Protein AF-A0A7S3GR46-F1 (afdb_monomer_lite)

Secondary structure (DSSP, 8-state):
--B-S--S-GGG--HHHHTT--B-THHHHHHHHHHHHHHHHSS-S---SSHHHHHHHHHHHHTSPPPHHHHHHHHHHT-PPTT--B-TTS-B-TTTT-SSHHHHHHHHHPPPHHHHS-GGGHHHHHHHHHHT-S-TT-

pLDDT: mean 92.49, std 5.87, range [60.56, 98.06]

Radius of gyration: 14.45 Å; chains: 1; bounding box: 36×34×38 Å

Foldseek 3Di:
DWDFAADDDPLQAALCNLQRHIDDCLRVLSSVLQVLLCVVLVHGLDDDDHSLLRQLSLCQQQVHFQDVVSQVRSVVVVQGDPLWDADPVSGTPPPVSPPDVVSNVVSVPRHHSVVSDDPVCVVSVVSSSVSNPSDSVD

Sequence (138 aa):
ERHSGRVGTRQFRAPEVLLGLTWDESSDIWSAGCIVSMLYLGQRPFSVHEDMEHLAMMEKVLGAPLPPQLLLETRRAGSTPAGVAFDPEGRLLWPSGAADLDAVERVAELPALRRQILERHTPFYGLCARLLDLDPKL

Structure (mmCIF, N/CA/C/O backbone):
data_AF-A0A7S3GR46-F1
#
_entry.id   AF-A0A7S3GR46-F1
#
loop_
_atom_site.group_PDB
_atom_site.id
_atom_site.type_symbol
_atom_site.label_atom_id
_atom_site.label_alt_id
_atom_site.label_comp_id
_atom_site.label_asym_id
_atom_site.label_entity_id
_atom_site.label_seq_id
_atom_site.pdbx_PDB_ins_code
_atom_site.Cartn_x
_atom_site.Cartn_y
_atom_site.Cartn_z
_atom_site.occupancy
_atom_site.B_iso_or_equiv
_atom_site.auth_seq_id
_atom_site.auth_comp_id
_atom_site.auth_asym_id
_atom_site.auth_atom_id
_atom_site.pdbx_PDB_model_num
ATOM 1 N N . GLU A 1 1 ? 5.040 -13.793 17.493 1.00 75.69 1 GLU A N 1
ATOM 2 C CA . GLU A 1 1 ? 4.589 -13.160 18.765 1.00 75.69 1 GLU A CA 1
ATOM 3 C C . GLU A 1 1 ? 3.777 -11.916 18.402 1.00 75.69 1 GLU A C 1
ATOM 5 O O . GLU A 1 1 ? 4.043 -11.348 17.354 1.00 75.69 1 GLU A O 1
ATOM 10 N N . ARG A 1 2 ? 2.730 -11.532 19.152 1.00 84.00 2 ARG A N 1
ATOM 11 C CA . ARG A 1 2 ? 1.887 -10.382 18.757 1.00 84.00 2 ARG A CA 1
ATOM 12 C C . ARG A 1 2 ? 2.333 -9.107 19.451 1.00 84.00 2 ARG A C 1
ATOM 14 O O . ARG A 1 2 ? 2.420 -9.068 20.676 1.00 84.00 2 ARG A O 1
ATOM 21 N N . HIS A 1 3 ? 2.528 -8.060 18.664 1.00 87.12 3 HIS A N 1
ATOM 22 C CA . HIS A 1 3 ? 3.031 -6.773 19.118 1.00 87.12 3 HIS A CA 1
ATOM 23 C C . HIS A 1 3 ? 2.044 -5.641 18.800 1.00 87.12 3 HIS A C 1
ATOM 25 O O . HIS A 1 3 ? 1.141 -5.780 17.974 1.00 87.12 3 HIS A O 1
ATOM 31 N N . SER A 1 4 ? 2.204 -4.508 19.485 1.00 85.56 4 SER A N 1
ATOM 32 C CA . SER A 1 4 ? 1.371 -3.310 19.329 1.00 85.56 4 SER A CA 1
ATOM 33 C C . SER A 1 4 ? 2.231 -2.063 19.149 1.00 85.56 4 SER A C 1
ATOM 35 O O . SER A 1 4 ? 3.340 -1.993 19.679 1.00 85.56 4 SER A O 1
ATOM 37 N N . GLY A 1 5 ? 1.690 -1.043 18.486 1.00 87.25 5 GLY A N 1
ATOM 38 C CA . GLY A 1 5 ? 2.363 0.240 18.275 1.00 87.25 5 GLY A CA 1
ATOM 39 C C . GLY A 1 5 ? 2.938 0.393 16.868 1.00 87.25 5 GLY A C 1
ATOM 40 O O . GLY A 1 5 ? 2.848 -0.506 16.034 1.00 87.25 5 GLY A O 1
ATOM 41 N N . ARG A 1 6 ? 3.508 1.573 16.594 1.00 87.19 6 ARG A N 1
ATOM 42 C CA . ARG A 1 6 ? 4.010 1.942 15.263 1.00 87.19 6 ARG A CA 1
ATOM 43 C C . ARG A 1 6 ? 5.482 1.555 15.129 1.00 87.19 6 ARG A C 1
ATOM 45 O O . ARG A 1 6 ? 6.334 2.153 15.781 1.00 87.19 6 ARG A O 1
ATOM 52 N N . VAL A 1 7 ? 5.769 0.593 14.258 1.00 89.88 7 VAL A N 1
ATOM 53 C CA . VAL A 1 7 ? 7.121 0.084 13.979 1.00 89.88 7 VAL A CA 1
ATOM 54 C C . VAL A 1 7 ? 7.496 0.304 12.509 1.00 89.88 7 VAL A C 1
ATOM 56 O O . VAL A 1 7 ? 6.648 0.642 11.683 1.00 89.88 7 VAL A O 1
ATOM 59 N N . GLY A 1 8 ? 8.781 0.164 12.187 1.00 86.56 8 GLY A N 1
ATOM 60 C CA . GLY A 1 8 ? 9.292 0.195 10.819 1.00 86.56 8 GLY A CA 1
ATOM 61 C C . GLY A 1 8 ? 9.425 1.592 10.207 1.00 86.56 8 GLY A C 1
ATOM 62 O O . GLY A 1 8 ? 8.794 2.578 10.617 1.00 86.56 8 GLY A O 1
ATOM 63 N N . THR A 1 9 ? 10.267 1.674 9.179 1.00 90.56 9 THR A N 1
ATOM 64 C CA . THR A 1 9 ? 10.400 2.855 8.319 1.00 90.56 9 THR A CA 1
ATOM 65 C C . THR A 1 9 ? 9.104 3.055 7.535 1.00 90.56 9 THR A C 1
ATOM 67 O O . THR A 1 9 ? 8.576 2.100 6.974 1.00 90.56 9 THR A O 1
ATOM 70 N N . ARG A 1 10 ? 8.580 4.291 7.489 1.00 92.88 10 ARG A N 1
ATOM 71 C CA . ARG A 1 10 ? 7.226 4.609 6.980 1.00 92.88 10 ARG A CA 1
ATOM 72 C C . ARG A 1 10 ? 6.895 3.930 5.652 1.00 92.88 10 ARG A C 1
ATOM 74 O O . ARG A 1 10 ? 5.811 3.379 5.528 1.00 92.88 10 ARG A O 1
ATOM 81 N N . GLN A 1 11 ? 7.818 3.966 4.699 1.00 92.69 11 GLN A N 1
ATOM 82 C CA . GLN A 1 11 ? 7.618 3.480 3.333 1.00 92.69 11 GLN A CA 1
ATOM 83 C C . GLN A 1 11 ? 7.550 1.948 3.214 1.00 92.69 11 GLN A C 1
ATOM 85 O O . GLN A 1 11 ? 7.235 1.449 2.140 1.00 92.69 11 GLN A O 1
ATOM 90 N N . PHE A 1 12 ? 7.863 1.212 4.285 1.00 95.12 12 PHE A N 1
ATOM 91 C CA . PHE A 1 12 ? 7.850 -0.257 4.323 1.00 95.12 12 PHE A CA 1
ATOM 92 C C . PHE A 1 12 ? 6.834 -0.801 5.327 1.00 95.12 12 PHE A C 1
ATOM 94 O O . PHE A 1 12 ? 6.807 -1.999 5.569 1.00 95.12 12 PHE A O 1
ATOM 101 N N . ARG A 1 13 ? 6.017 0.060 5.948 1.00 95.44 13 ARG A N 1
ATOM 102 C CA . ARG A 1 13 ? 5.036 -0.388 6.942 1.00 95.44 13 ARG A CA 1
ATOM 103 C C . ARG A 1 13 ? 3.913 -1.171 6.285 1.00 95.44 13 ARG A C 1
ATOM 105 O O . ARG A 1 13 ? 3.342 -0.711 5.299 1.00 95.44 13 ARG A O 1
ATOM 112 N N . ALA A 1 14 ? 3.593 -2.297 6.904 1.00 95.94 14 ALA A N 1
ATOM 113 C CA . ALA A 1 14 ? 2.474 -3.148 6.548 1.00 95.94 14 ALA A CA 1
ATOM 114 C C . ALA A 1 14 ? 1.120 -2.466 6.828 1.00 95.94 14 ALA A C 1
ATOM 116 O O . ALA A 1 14 ? 1.047 -1.586 7.703 1.00 95.94 14 ALA A O 1
ATOM 117 N N . PRO A 1 15 ? 0.051 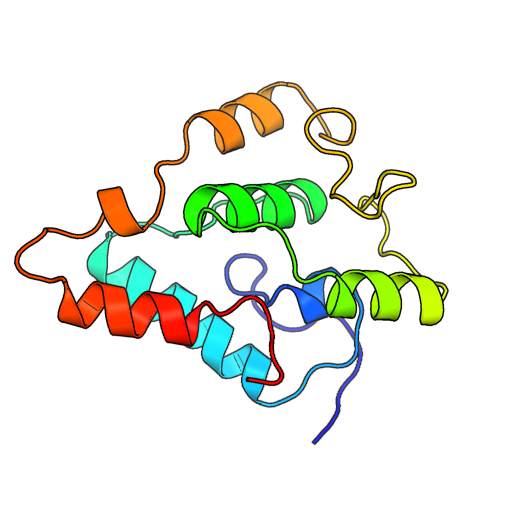-2.830 6.097 1.00 95.50 15 PRO A N 1
ATOM 118 C CA . PRO A 1 15 ? -1.264 -2.210 6.238 1.00 95.50 15 PRO A CA 1
ATOM 119 C C . PRO A 1 15 ? -1.820 -2.324 7.663 1.00 95.50 15 PRO A C 1
ATOM 121 O O . PRO A 1 15 ? -2.329 -1.344 8.198 1.00 95.50 15 PRO A O 1
ATOM 124 N N . GLU A 1 16 ? -1.661 -3.461 8.336 1.00 94.75 16 GLU A N 1
ATOM 125 C CA . GLU A 1 16 ? -2.119 -3.676 9.710 1.00 94.75 16 GLU A CA 1
ATOM 126 C C . GLU A 1 16 ? -1.428 -2.740 10.715 1.00 94.75 16 GLU A C 1
ATOM 128 O O . GLU A 1 16 ? -2.079 -2.211 11.618 1.00 94.75 16 GLU A O 1
ATOM 133 N N . VAL A 1 17 ? -0.142 -2.430 10.505 1.00 94.44 17 VAL A N 1
ATOM 134 C CA . VAL A 1 17 ? 0.602 -1.457 11.324 1.00 94.44 17 VAL A CA 1
ATOM 135 C C . VAL A 1 17 ? 0.085 -0.037 11.081 1.00 94.44 17 VAL A C 1
ATOM 137 O O . VAL A 1 17 ? -0.048 0.746 12.025 1.00 94.44 17 VAL A O 1
ATOM 140 N N . LEU A 1 18 ? -0.219 0.315 9.826 1.00 94.00 18 LEU A N 1
ATOM 141 C CA . LEU A 1 18 ? -0.802 1.618 9.476 1.00 94.00 18 LEU A CA 1
ATOM 142 C C . LEU A 1 18 ? -2.216 1.788 10.022 1.00 94.00 18 LEU A C 1
ATOM 144 O O . LEU A 1 18 ? -2.590 2.904 10.360 1.00 94.00 18 LEU A O 1
ATOM 148 N N . LEU A 1 19 ? -2.964 0.691 10.136 1.00 93.62 19 LEU A N 1
ATOM 149 C CA . LEU A 1 19 ? -4.306 0.628 10.708 1.00 93.62 19 LEU A CA 1
ATOM 150 C C . LEU A 1 19 ? -4.311 0.534 12.242 1.00 93.62 19 LEU A C 1
ATOM 152 O O . LEU A 1 19 ? -5.383 0.469 12.842 1.00 93.62 19 LEU A O 1
ATOM 156 N N . GLY A 1 20 ? -3.138 0.560 12.885 1.00 92.06 20 GLY A N 1
ATOM 157 C CA . GLY A 1 20 ? -3.014 0.507 14.343 1.00 92.06 20 GLY A CA 1
ATOM 158 C C . GLY A 1 20 ? -3.421 -0.838 14.948 1.00 92.06 20 GLY A C 1
ATOM 159 O O . GLY A 1 20 ? -3.721 -0.907 16.139 1.00 92.06 20 GLY A O 1
ATOM 160 N N . LEU A 1 21 ? -3.449 -1.897 14.139 1.00 92.50 21 LEU A N 1
ATOM 161 C CA . LEU A 1 21 ? -3.751 -3.251 14.579 1.00 92.50 21 LEU A CA 1
ATOM 162 C C . LEU A 1 21 ? -2.515 -3.909 15.197 1.00 92.50 21 LEU A C 1
ATOM 164 O O . LEU A 1 21 ? -1.384 -3.431 15.072 1.00 92.50 21 LEU A O 1
ATOM 168 N N . THR A 1 22 ? -2.735 -5.030 15.882 1.00 92.00 22 THR A N 1
ATOM 169 C CA . THR A 1 22 ? -1.625 -5.882 16.312 1.00 92.00 22 THR A CA 1
ATOM 170 C C . THR A 1 22 ? -0.956 -6.505 15.100 1.00 92.00 22 THR A C 1
ATOM 172 O O . THR A 1 22 ? -1.653 -7.000 14.215 1.00 92.00 22 THR A O 1
ATOM 175 N N . TRP A 1 23 ? 0.366 -6.550 15.115 1.00 93.38 23 TRP A N 1
ATOM 176 C CA . TRP A 1 23 ? 1.186 -7.121 14.054 1.00 93.38 23 TRP A CA 1
ATOM 177 C C . TRP A 1 23 ? 2.064 -8.244 14.606 1.00 93.38 23 TRP A C 1
ATOM 179 O O . TRP A 1 23 ? 2.232 -8.387 15.823 1.00 93.38 23 TRP A O 1
ATOM 189 N N . ASP A 1 24 ? 2.595 -9.051 13.700 1.00 93.69 24 ASP A N 1
ATOM 190 C CA . ASP A 1 24 ? 3.509 -10.152 13.981 1.00 93.69 24 ASP A CA 1
ATOM 191 C C . ASP A 1 24 ? 4.548 -10.270 12.848 1.00 93.69 24 ASP A C 1
ATOM 193 O O . ASP A 1 24 ? 4.815 -9.291 12.140 1.00 93.69 24 ASP A O 1
ATOM 197 N N . GLU A 1 25 ? 5.158 -11.443 12.684 1.00 94.38 25 GLU A N 1
ATOM 198 C CA . GLU A 1 25 ? 6.196 -11.704 11.684 1.00 94.38 25 GLU A CA 1
ATOM 199 C C . GLU A 1 25 ? 5.730 -11.444 10.229 1.00 94.38 25 GLU A C 1
ATOM 201 O O . GLU A 1 25 ? 6.561 -11.203 9.351 1.00 94.38 25 GLU A O 1
ATOM 206 N N . SER A 1 26 ? 4.418 -11.423 9.955 1.00 94.62 26 SER A N 1
ATOM 207 C CA . SER A 1 26 ? 3.852 -11.049 8.642 1.00 94.62 26 SER A CA 1
ATOM 208 C C . SER A 1 26 ? 4.229 -9.624 8.208 1.00 94.62 26 SER A C 1
ATOM 210 O O . SER A 1 26 ? 4.466 -9.366 7.024 1.00 94.62 26 SER A O 1
ATOM 212 N N . SER A 1 27 ? 4.403 -8.708 9.163 1.00 95.44 27 SER A N 1
ATOM 213 C CA . SER A 1 27 ? 4.806 -7.327 8.878 1.00 95.44 27 SER A CA 1
ATOM 214 C C . SER A 1 27 ? 6.238 -7.222 8.321 1.00 95.44 27 SER A C 1
ATOM 216 O O . SER A 1 27 ? 6.545 -6.330 7.516 1.00 95.44 27 SER A O 1
ATOM 218 N N . ASP A 1 28 ? 7.111 -8.170 8.679 1.00 95.69 28 ASP A N 1
ATOM 219 C CA . ASP A 1 28 ? 8.456 -8.287 8.113 1.00 95.69 28 ASP A CA 1
ATOM 220 C C . ASP A 1 28 ? 8.409 -8.840 6.683 1.00 95.69 28 ASP A C 1
ATOM 222 O O . ASP A 1 28 ? 9.170 -8.389 5.823 1.00 95.69 28 ASP A O 1
ATOM 226 N N . ILE A 1 29 ? 7.482 -9.762 6.394 1.00 96.88 29 ILE A N 1
ATOM 227 C CA . ILE A 1 29 ? 7.247 -10.284 5.038 1.00 96.88 29 ILE A CA 1
ATOM 228 C C . ILE A 1 29 ? 6.803 -9.159 4.099 1.00 96.88 29 ILE A C 1
ATOM 230 O O . ILE A 1 29 ? 7.375 -9.007 3.014 1.00 96.88 29 ILE A O 1
ATOM 234 N N . TRP A 1 30 ? 5.881 -8.304 4.549 1.00 97.06 30 TRP A N 1
ATOM 235 C CA . TRP A 1 30 ? 5.487 -7.102 3.813 1.00 97.06 30 TRP A CA 1
ATOM 236 C C . TRP A 1 30 ? 6.674 -6.166 3.558 1.00 97.06 30 TRP A C 1
ATOM 238 O O . TRP A 1 30 ? 6.909 -5.711 2.430 1.00 97.06 30 TRP A O 1
ATOM 248 N N . SER A 1 31 ? 7.466 -5.899 4.600 1.00 97.12 31 SER A N 1
ATOM 249 C CA . SER A 1 31 ? 8.659 -5.053 4.504 1.00 97.12 31 SER A CA 1
ATOM 250 C C . SER A 1 31 ? 9.667 -5.620 3.494 1.00 97.12 31 SER A C 1
ATOM 252 O O . SER A 1 31 ? 10.213 -4.880 2.669 1.00 97.12 31 SER A O 1
ATOM 254 N N . ALA A 1 32 ? 9.868 -6.940 3.490 1.00 97.56 32 ALA A N 1
ATOM 255 C CA . ALA A 1 32 ? 10.691 -7.635 2.507 1.00 97.56 32 ALA A CA 1
ATOM 256 C C . ALA A 1 32 ? 10.112 -7.512 1.088 1.00 97.56 32 ALA A C 1
ATOM 258 O O . ALA A 1 32 ? 10.863 -7.239 0.152 1.00 97.56 32 ALA A O 1
ATOM 259 N N . GLY A 1 33 ? 8.791 -7.622 0.919 1.00 97.69 33 GLY A N 1
ATOM 260 C CA . GLY A 1 33 ? 8.102 -7.378 -0.352 1.00 97.69 33 GLY A CA 1
ATOM 261 C C . GLY A 1 33 ? 8.347 -5.974 -0.901 1.00 97.69 33 GLY A C 1
ATOM 262 O O . GLY A 1 33 ? 8.645 -5.813 -2.092 1.00 97.69 33 GLY A O 1
ATOM 263 N N . CYS A 1 34 ? 8.314 -4.962 -0.030 1.00 97.56 34 CYS A N 1
ATOM 264 C CA . CYS A 1 34 ? 8.645 -3.585 -0.390 1.00 97.56 34 CYS A CA 1
ATOM 265 C C . CYS A 1 34 ? 10.097 -3.458 -0.872 1.00 97.56 34 CYS A C 1
ATOM 267 O O . CYS A 1 34 ? 10.352 -2.834 -1.904 1.00 97.56 34 CYS A O 1
ATOM 269 N N . ILE A 1 35 ? 11.047 -4.062 -0.149 1.00 97.62 35 ILE A N 1
ATOM 270 C CA . ILE A 1 35 ? 12.480 -4.024 -0.480 1.00 97.62 35 ILE A CA 1
ATOM 271 C C . ILE A 1 35 ? 12.761 -4.764 -1.790 1.00 97.62 35 ILE A C 1
ATOM 273 O O . ILE A 1 35 ? 13.408 -4.212 -2.675 1.00 97.62 35 ILE A O 1
ATOM 277 N N . VAL A 1 36 ? 12.248 -5.984 -1.955 1.00 98.00 36 VAL A N 1
ATOM 278 C CA . VAL A 1 36 ? 12.428 -6.788 -3.174 1.00 98.00 36 VAL A CA 1
ATOM 279 C C . VAL A 1 36 ? 11.870 -6.056 -4.393 1.00 98.00 36 VAL A C 1
ATOM 281 O O . VAL A 1 36 ? 12.541 -5.964 -5.422 1.00 98.00 36 VAL A O 1
ATOM 284 N N . SER A 1 37 ? 10.678 -5.468 -4.266 1.00 97.62 37 SER A N 1
ATOM 285 C CA . SER A 1 37 ? 10.080 -4.663 -5.335 1.00 97.62 37 SER A CA 1
ATOM 286 C C . SER A 1 37 ? 10.926 -3.425 -5.637 1.00 97.62 37 SER A C 1
ATOM 288 O O . SER A 1 37 ? 11.180 -3.125 -6.800 1.00 97.62 37 SER A O 1
ATOM 290 N N . MET A 1 38 ? 11.439 -2.741 -4.611 1.00 97.00 38 MET A N 1
ATOM 291 C CA . MET A 1 38 ? 12.311 -1.577 -4.782 1.00 97.00 38 MET A CA 1
ATOM 292 C C . MET A 1 38 ? 13.612 -1.910 -5.514 1.00 97.00 38 MET A C 1
ATOM 294 O O . MET A 1 38 ? 14.019 -1.159 -6.397 1.00 97.00 38 MET A O 1
ATOM 298 N N . LEU A 1 39 ? 14.251 -3.033 -5.178 1.00 97.69 39 LEU A N 1
ATOM 299 C CA . LEU A 1 39 ? 15.480 -3.481 -5.836 1.00 97.69 39 LEU A CA 1
ATOM 300 C C . LEU A 1 39 ? 15.271 -3.710 -7.336 1.00 97.69 39 LEU A C 1
ATOM 302 O O . LEU A 1 39 ? 16.157 -3.414 -8.133 1.00 97.69 39 LEU A O 1
ATOM 306 N N . TYR A 1 40 ? 14.097 -4.210 -7.722 1.00 97.69 40 TYR A N 1
ATOM 307 C CA . TYR A 1 40 ? 13.750 -4.423 -9.122 1.00 97.69 40 TYR A CA 1
ATOM 308 C C . TYR A 1 40 ? 13.386 -3.122 -9.850 1.00 97.69 40 TYR A C 1
ATOM 310 O O . TYR A 1 40 ? 13.795 -2.914 -10.990 1.00 97.69 40 TYR A O 1
ATOM 318 N N . LEU A 1 41 ? 12.605 -2.251 -9.206 1.00 95.81 41 LEU A N 1
ATOM 319 C CA . LEU A 1 41 ? 12.087 -1.020 -9.812 1.00 95.81 41 LEU A CA 1
ATOM 320 C C . LEU A 1 41 ? 13.103 0.132 -9.812 1.00 95.81 41 LEU A C 1
ATOM 322 O O . LEU A 1 41 ? 12.926 1.097 -10.549 1.00 95.81 41 LEU A O 1
ATOM 326 N N . GLY A 1 42 ? 14.133 0.072 -8.962 1.00 95.88 42 GLY A N 1
ATOM 327 C CA . GLY A 1 42 ? 15.077 1.173 -8.736 1.00 95.88 42 GLY A CA 1
ATOM 328 C C . GLY A 1 42 ? 14.480 2.357 -7.962 1.00 95.88 42 GLY A C 1
ATOM 329 O O . GLY A 1 42 ? 15.151 3.366 -7.763 1.00 95.88 42 GLY A O 1
ATOM 330 N N . GLN A 1 43 ? 13.231 2.242 -7.511 1.00 93.56 43 GLN A N 1
ATOM 331 C CA . GLN A 1 43 ? 12.504 3.257 -6.754 1.00 93.56 43 GLN A CA 1
ATOM 332 C C . GLN A 1 43 ? 11.584 2.605 -5.723 1.00 93.56 43 GLN A C 1
ATOM 334 O O . GLN A 1 43 ? 11.238 1.429 -5.828 1.00 93.56 43 GLN A O 1
ATOM 339 N N . ARG A 1 44 ? 11.174 3.374 -4.711 1.00 92.44 44 ARG A N 1
ATOM 340 C CA . ARG A 1 44 ? 10.255 2.888 -3.673 1.00 92.44 44 ARG A CA 1
ATOM 341 C C . ARG A 1 44 ? 8.881 2.589 -4.292 1.00 92.44 44 ARG A C 1
ATOM 343 O O . ARG A 1 44 ? 8.382 3.449 -5.014 1.00 92.44 44 ARG A O 1
ATOM 350 N N . PRO A 1 45 ? 8.246 1.443 -3.975 1.00 89.69 45 PRO A N 1
ATOM 351 C CA . PRO A 1 45 ? 6.892 1.150 -4.451 1.00 89.69 45 PRO A CA 1
ATOM 352 C C . PRO A 1 45 ? 5.851 2.115 -3.864 1.00 89.69 45 PRO A C 1
ATOM 354 O O . PRO A 1 45 ? 4.855 2.407 -4.516 1.00 89.69 45 PRO A O 1
ATOM 357 N N . PHE A 1 46 ? 6.117 2.644 -2.663 1.00 92.44 46 PHE A N 1
ATOM 358 C CA . PHE A 1 46 ? 5.278 3.620 -1.974 1.00 92.44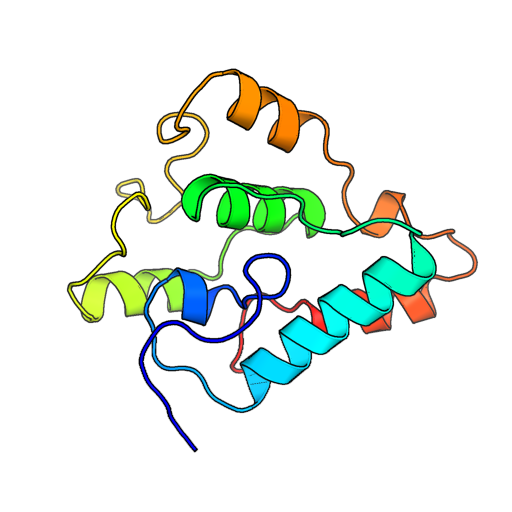 46 PHE A CA 1
ATOM 359 C C . PHE A 1 46 ? 6.139 4.808 -1.527 1.00 92.44 46 PHE A C 1
ATOM 361 O O . PHE A 1 46 ? 7.069 4.657 -0.726 1.00 92.44 46 PHE A O 1
ATOM 368 N N . SER A 1 47 ? 5.860 6.004 -2.046 1.00 87.12 47 SER A N 1
ATOM 369 C CA . SER A 1 47 ? 6.534 7.242 -1.636 1.00 87.12 47 SER A CA 1
ATOM 370 C C . SER A 1 47 ? 5.529 8.157 -0.956 1.00 87.12 47 SER A C 1
ATOM 372 O O . SER A 1 47 ? 4.818 8.898 -1.621 1.00 87.12 47 SER A O 1
ATOM 374 N N . VAL A 1 48 ? 5.471 8.075 0.372 1.00 85.31 48 VAL A N 1
ATOM 375 C CA . VAL A 1 48 ? 4.324 8.568 1.146 1.00 85.31 48 VAL A CA 1
ATOM 376 C C . VAL A 1 48 ? 4.704 9.593 2.201 1.00 85.31 48 VAL A C 1
ATOM 378 O O . VAL A 1 48 ? 5.811 9.551 2.763 1.00 85.31 48 VAL A O 1
ATOM 381 N N . HIS A 1 49 ? 3.743 10.457 2.521 1.00 85.38 49 HIS A N 1
ATOM 382 C CA . HIS A 1 49 ? 3.838 11.417 3.619 1.00 85.38 49 HIS A CA 1
ATOM 383 C C . HIS A 1 49 ? 2.861 11.075 4.750 1.00 85.38 49 HIS A C 1
ATOM 385 O O . HIS A 1 49 ? 3.271 11.064 5.912 1.00 85.38 49 HIS A O 1
ATOM 391 N N . GLU A 1 50 ? 1.647 10.635 4.402 1.00 91.38 50 GLU A N 1
ATOM 392 C CA . GLU A 1 50 ? 0.562 10.346 5.346 1.00 91.38 50 GLU A CA 1
ATOM 393 C C . GLU A 1 50 ? 0.014 8.915 5.229 1.00 91.38 50 GLU A C 1
ATOM 395 O O . GLU A 1 50 ? 0.191 8.238 4.216 1.00 91.38 50 GLU A O 1
ATOM 400 N N . ASP A 1 51 ? -0.649 8.431 6.285 1.00 94.75 51 ASP A N 1
ATOM 401 C CA . ASP A 1 51 ? -1.134 7.042 6.359 1.00 94.75 51 ASP A CA 1
ATOM 402 C C . ASP A 1 51 ? -2.283 6.764 5.379 1.00 94.75 51 ASP A C 1
ATOM 404 O O . ASP A 1 51 ? -2.306 5.718 4.736 1.00 94.75 51 ASP A O 1
ATOM 408 N N . MET A 1 52 ? -3.206 7.716 5.229 1.00 94.88 52 MET A N 1
ATOM 409 C CA . MET A 1 52 ? -4.337 7.616 4.301 1.00 94.88 52 MET A CA 1
ATOM 410 C C . MET A 1 52 ? -3.881 7.502 2.848 1.00 94.88 52 MET A C 1
ATOM 412 O O . MET A 1 52 ? -4.323 6.621 2.114 1.00 94.88 52 MET A O 1
ATOM 416 N N . GLU A 1 53 ? -2.950 8.373 2.456 1.00 95.94 53 GLU A N 1
ATOM 417 C CA . GLU A 1 53 ? -2.307 8.334 1.146 1.00 95.94 53 GLU A CA 1
ATOM 418 C C . GLU A 1 53 ? -1.581 6.997 0.953 1.00 95.94 53 GLU A C 1
ATOM 420 O O . GLU A 1 53 ? -1.712 6.377 -0.096 1.00 95.94 53 GLU A O 1
ATOM 425 N N . HIS A 1 54 ? -0.878 6.503 1.977 1.00 96.44 54 HIS A N 1
ATOM 426 C CA . HIS A 1 54 ? -0.175 5.226 1.898 1.00 96.44 54 HIS A CA 1
ATOM 427 C C . HIS A 1 54 ? -1.120 4.049 1.633 1.00 96.44 54 HIS A C 1
ATOM 429 O O . HIS A 1 54 ? -0.860 3.263 0.725 1.00 96.44 54 HIS A O 1
ATOM 435 N N . LEU A 1 55 ? -2.236 3.958 2.359 1.00 96.69 55 LEU A N 1
ATOM 436 C CA . LEU A 1 55 ? -3.252 2.925 2.136 1.00 96.69 55 LEU A CA 1
ATOM 437 C C . LEU A 1 55 ? -3.873 3.033 0.732 1.00 96.69 55 LEU A C 1
ATOM 439 O O . LEU A 1 55 ? -4.035 2.021 0.053 1.00 96.69 55 LEU A O 1
ATOM 443 N N . ALA A 1 56 ? -4.139 4.249 0.248 1.00 97.00 56 ALA A N 1
ATOM 444 C CA . ALA A 1 56 ? -4.648 4.463 -1.106 1.00 97.00 56 ALA A CA 1
ATOM 445 C C . ALA A 1 56 ? -3.629 4.057 -2.189 1.00 97.00 56 ALA A C 1
ATOM 447 O O . ALA A 1 56 ? -3.995 3.451 -3.200 1.00 97.00 56 ALA A O 1
ATOM 448 N N . MET A 1 57 ? -2.337 4.338 -1.972 1.00 97.12 57 MET A N 1
ATOM 449 C CA . MET A 1 57 ? -1.257 3.863 -2.844 1.00 97.12 57 MET A CA 1
ATOM 450 C C . MET A 1 57 ? -1.200 2.334 -2.881 1.00 97.12 57 MET A C 1
ATOM 452 O O . MET A 1 57 ? -0.999 1.773 -3.957 1.00 97.12 57 MET A O 1
ATOM 456 N N . MET A 1 58 ? -1.398 1.653 -1.746 1.00 97.56 58 MET A N 1
ATOM 457 C CA . MET A 1 58 ? -1.436 0.188 -1.698 1.00 97.56 58 MET A CA 1
ATOM 458 C C . MET A 1 58 ? -2.561 -0.368 -2.575 1.00 97.56 58 MET A C 1
ATOM 460 O O . MET A 1 58 ? -2.281 -1.192 -3.449 1.00 97.56 58 MET A O 1
ATOM 464 N N . GLU A 1 59 ? -3.795 0.129 -2.424 1.00 96.88 59 GLU A N 1
ATOM 465 C CA . GLU A 1 59 ? -4.926 -0.334 -3.243 1.00 96.88 59 GLU A CA 1
ATOM 466 C C . GLU A 1 59 ? -4.679 -0.104 -4.741 1.00 96.88 59 GLU A C 1
ATOM 468 O O . GLU A 1 59 ? -4.942 -0.972 -5.579 1.00 96.88 59 GLU A O 1
ATOM 473 N N . LYS A 1 60 ? -4.101 1.051 -5.089 1.00 96.75 60 LYS A N 1
ATOM 474 C CA . LYS A 1 60 ? -3.771 1.417 -6.470 1.00 96.75 60 LYS A CA 1
ATOM 475 C C . LYS A 1 60 ? -2.679 0.537 -7.081 1.00 96.75 60 LYS A C 1
ATOM 477 O O . LYS A 1 60 ? -2.825 0.070 -8.213 1.00 96.75 60 LYS A O 1
ATOM 482 N N . VAL A 1 61 ? -1.567 0.351 -6.370 1.00 96.94 61 VAL A N 1
ATOM 483 C CA . VAL A 1 61 ? -0.388 -0.375 -6.864 1.00 96.94 61 VAL A CA 1
ATOM 484 C C . VAL A 1 61 ? -0.671 -1.873 -6.929 1.00 96.94 61 VAL A C 1
ATOM 486 O O . VAL A 1 61 ? -0.294 -2.520 -7.907 1.00 96.94 61 VAL A O 1
ATOM 489 N N . LEU A 1 62 ? -1.356 -2.432 -5.933 1.00 96.31 62 LEU A N 1
ATOM 490 C CA . LEU A 1 62 ? -1.687 -3.858 -5.898 1.00 96.31 62 LEU A CA 1
ATOM 491 C C . LEU A 1 62 ? -2.931 -4.188 -6.730 1.00 96.31 62 LEU A C 1
ATOM 493 O O . LEU A 1 62 ? -3.090 -5.325 -7.169 1.00 96.31 62 LEU A O 1
ATOM 497 N N . GLY A 1 63 ? -3.763 -3.187 -7.031 1.00 94.94 63 GLY A N 1
ATOM 498 C CA . GLY A 1 63 ? -4.961 -3.344 -7.852 1.00 94.94 63 GLY A CA 1
ATOM 499 C C . GLY A 1 63 ? -6.090 -4.086 -7.136 1.00 94.94 63 GLY A C 1
ATOM 500 O O . GLY A 1 63 ? -6.944 -4.670 -7.801 1.00 94.94 63 GLY A O 1
ATOM 501 N N . ALA A 1 64 ? -6.080 -4.082 -5.804 1.00 94.00 64 ALA A N 1
ATOM 502 C CA . ALA A 1 64 ? -7.065 -4.734 -4.954 1.00 94.00 64 ALA A CA 1
ATOM 503 C C . ALA A 1 64 ? -7.391 -3.834 -3.752 1.00 94.00 64 ALA A C 1
ATOM 505 O O . ALA A 1 64 ? -6.483 -3.184 -3.236 1.00 94.00 64 ALA A O 1
ATOM 506 N N . PRO A 1 65 ? -8.656 -3.778 -3.302 1.00 94.44 65 PRO A N 1
ATOM 507 C CA . PRO A 1 65 ? -9.016 -3.034 -2.102 1.00 94.44 65 PRO A CA 1
ATOM 508 C C . PRO A 1 65 ? -8.447 -3.700 -0.843 1.00 94.44 65 PRO A C 1
ATOM 510 O O . PRO A 1 65 ? -8.148 -4.898 -0.844 1.00 94.44 65 PRO A O 1
ATOM 513 N N . LEU A 1 66 ? -8.367 -2.942 0.251 1.00 93.50 66 LEU A N 1
ATOM 514 C CA . LEU A 1 66 ? -8.041 -3.493 1.564 1.00 93.50 66 LEU A CA 1
ATOM 515 C C . LEU A 1 66 ? -9.039 -4.604 1.958 1.00 93.50 66 LEU A C 1
ATOM 517 O O . LEU A 1 66 ? -10.253 -4.418 1.811 1.00 93.50 66 LEU A O 1
ATOM 521 N N . PRO A 1 67 ? -8.562 -5.746 2.490 1.00 92.38 67 PRO A N 1
ATOM 522 C CA . PRO A 1 67 ? -9.414 -6.839 2.936 1.00 92.38 67 PRO A CA 1
ATOM 523 C C . PRO A 1 67 ? -10.485 -6.380 3.939 1.00 92.38 67 PRO A C 1
ATOM 525 O O . PRO A 1 67 ? -10.148 -5.750 4.948 1.00 92.38 67 PRO A O 1
ATOM 528 N N . PRO A 1 68 ? -11.770 -6.743 3.749 1.00 89.25 68 PRO A N 1
ATOM 529 C CA . PRO A 1 68 ? -12.846 -6.373 4.672 1.00 89.25 68 PRO A CA 1
ATOM 530 C C . PRO A 1 68 ? -12.593 -6.790 6.128 1.00 89.25 68 PRO A C 1
ATOM 532 O O . PRO A 1 68 ? -13.072 -6.139 7.057 1.00 89.25 68 PRO A O 1
ATOM 535 N N . GLN A 1 69 ? -11.835 -7.869 6.341 1.00 88.25 69 GLN A N 1
ATOM 536 C CA . GLN A 1 69 ? -11.462 -8.377 7.658 1.00 88.25 69 GLN A CA 1
ATOM 537 C C . GLN A 1 69 ? -10.582 -7.382 8.422 1.00 88.25 69 GLN A C 1
ATOM 539 O O . GLN A 1 69 ? -10.864 -7.115 9.590 1.00 88.25 69 GLN A O 1
ATOM 544 N N . LEU A 1 70 ? -9.580 -6.781 7.766 1.00 89.00 70 LEU A N 1
ATOM 545 C CA . LEU A 1 70 ? -8.733 -5.753 8.381 1.00 89.00 70 LEU A CA 1
ATOM 546 C C . LEU A 1 70 ? -9.571 -4.553 8.822 1.00 89.00 70 LEU A C 1
ATOM 548 O O . LEU A 1 70 ? -9.429 -4.059 9.936 1.00 89.00 70 LEU A O 1
ATOM 552 N N . LEU A 1 71 ? -10.511 -4.138 7.979 1.00 87.81 71 LEU A N 1
ATOM 553 C CA . LEU A 1 71 ? -11.362 -2.975 8.225 1.00 87.81 71 LEU A CA 1
ATOM 554 C C . LEU A 1 71 ? -12.344 -3.225 9.372 1.00 87.81 71 LEU A C 1
ATOM 556 O O . LEU A 1 71 ? -12.573 -2.357 10.220 1.00 87.81 71 LEU A O 1
ATOM 560 N N . LEU A 1 72 ? -12.893 -4.438 9.443 1.00 86.50 72 LEU A N 1
ATOM 561 C CA . LEU A 1 72 ? -13.707 -4.882 10.567 1.00 86.50 72 LEU A CA 1
ATOM 562 C C . LEU A 1 72 ? -12.898 -4.912 11.870 1.00 86.50 72 LEU A C 1
ATOM 564 O O . LEU A 1 72 ? -13.410 -4.500 12.911 1.00 86.50 72 LEU A O 1
ATOM 568 N N . GLU A 1 7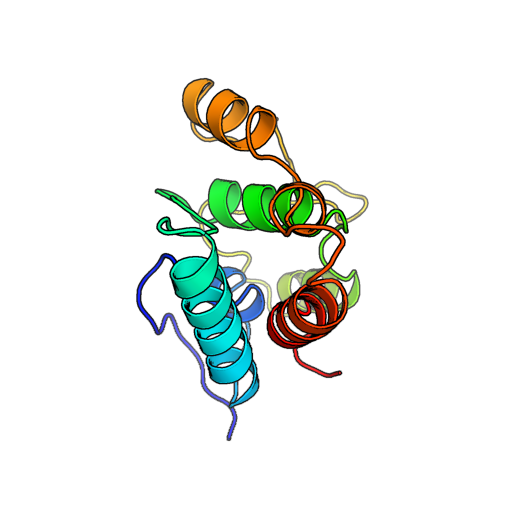3 ? -11.651 -5.379 11.827 1.00 88.31 73 GLU A N 1
ATOM 569 C CA . GLU A 1 73 ? -10.749 -5.396 12.981 1.00 88.31 73 GLU A CA 1
ATOM 570 C C . GLU A 1 73 ? -10.408 -3.982 13.455 1.00 88.31 73 GLU A C 1
ATOM 572 O O . GLU A 1 73 ? -10.512 -3.715 14.652 1.00 88.31 73 GLU A O 1
ATOM 577 N N . THR A 1 74 ? -10.135 -3.046 12.541 1.00 88.44 74 THR A N 1
ATOM 578 C CA . THR A 1 74 ? -9.895 -1.632 12.879 1.00 88.44 74 THR A CA 1
ATOM 579 C C . THR A 1 74 ? -11.111 -1.005 13.553 1.00 88.44 74 THR A C 1
ATOM 581 O O . THR A 1 74 ? -10.984 -0.360 14.594 1.00 88.44 74 THR A O 1
ATOM 584 N N . ARG A 1 75 ? -12.316 -1.249 13.020 1.00 84.31 75 ARG A N 1
ATOM 585 C CA . ARG A 1 75 ? -13.569 -0.770 13.630 1.00 84.31 75 ARG A CA 1
ATOM 586 C C . ARG A 1 75 ? -13.797 -1.375 15.018 1.00 84.31 75 ARG A C 1
ATOM 588 O O . ARG A 1 75 ? -14.209 -0.662 15.929 1.00 84.31 75 ARG A O 1
ATOM 595 N N . ARG A 1 76 ? -13.522 -2.672 15.196 1.00 86.19 76 ARG A N 1
ATOM 596 C CA . ARG A 1 76 ? -13.673 -3.381 16.483 1.00 86.19 76 ARG A CA 1
ATOM 597 C C . ARG A 1 76 ? -12.671 -2.927 17.537 1.00 86.19 76 ARG A C 1
ATOM 599 O O . ARG A 1 76 ? -13.032 -2.874 18.707 1.00 86.19 76 ARG A O 1
ATOM 606 N N . ALA A 1 77 ? -11.448 -2.595 17.133 1.00 84.06 77 ALA A N 1
ATOM 607 C CA . ALA A 1 77 ? -10.440 -2.034 18.026 1.00 84.06 77 ALA A CA 1
ATOM 608 C C . ALA A 1 77 ? -10.855 -0.657 18.579 1.00 84.06 77 ALA A C 1
ATOM 610 O O . ALA A 1 77 ? -10.302 -0.207 19.578 1.00 84.06 77 ALA A O 1
ATOM 611 N N . GLY A 1 78 ? -11.836 0.010 17.954 1.00 76.38 78 GLY A N 1
ATOM 612 C CA . GLY A 1 78 ? -12.367 1.297 18.408 1.00 76.38 78 GLY A CA 1
ATOM 613 C C . GLY A 1 78 ? -11.402 2.469 18.212 1.00 76.38 78 GLY A C 1
ATOM 614 O O . GLY A 1 78 ? -11.695 3.577 18.651 1.00 76.38 78 GLY A O 1
ATOM 615 N N . SER A 1 79 ? -10.266 2.243 17.547 1.00 69.88 79 SER A N 1
ATOM 616 C CA . SER A 1 79 ? -9.227 3.241 17.310 1.00 69.88 79 SER A CA 1
ATOM 617 C C . SER A 1 79 ? -8.771 3.201 15.853 1.00 69.88 79 SER A C 1
ATOM 619 O O . SER A 1 79 ? -7.725 2.636 15.532 1.00 69.88 79 SER A O 1
ATOM 621 N N . THR A 1 80 ? -9.543 3.814 14.954 1.00 82.69 80 THR A N 1
ATOM 622 C CA . THR A 1 80 ? -9.003 4.158 13.635 1.00 82.69 80 THR A CA 1
ATOM 623 C C . THR A 1 80 ? -7.866 5.164 13.840 1.00 82.69 80 THR A C 1
ATOM 625 O O . THR A 1 80 ? -8.076 6.166 14.532 1.00 82.69 80 THR A O 1
ATOM 628 N N . PRO A 1 81 ? -6.664 4.925 13.292 1.00 85.44 81 PRO A N 1
ATOM 629 C CA . PRO A 1 81 ? -5.550 5.853 13.435 1.00 85.44 81 PRO A CA 1
ATOM 630 C C . PRO A 1 81 ? -5.900 7.252 12.930 1.00 85.44 81 PRO A C 1
ATOM 632 O O . PRO A 1 81 ? -6.638 7.412 11.957 1.00 85.44 81 PRO A O 1
ATOM 635 N N . ALA A 1 82 ? -5.353 8.270 13.596 1.00 84.50 82 ALA A N 1
ATOM 636 C CA . ALA A 1 82 ? -5.554 9.658 13.201 1.00 84.50 82 ALA A CA 1
ATOM 637 C C . ALA A 1 82 ? -5.154 9.862 11.730 1.00 84.50 82 ALA A C 1
ATOM 639 O O . ALA A 1 82 ? -4.066 9.463 11.319 1.00 84.50 82 ALA A O 1
ATOM 640 N N . GLY A 1 83 ? -6.047 10.478 10.954 1.00 87.12 83 GLY A N 1
ATOM 641 C CA . GLY A 1 83 ? -5.846 10.737 9.528 1.00 87.12 83 GLY A CA 1
ATOM 642 C C . GLY A 1 83 ? -6.372 9.647 8.591 1.00 87.12 83 GLY A C 1
ATOM 643 O O . GLY A 1 83 ? -6.473 9.917 7.403 1.00 87.12 83 GLY A O 1
ATOM 644 N N . VAL A 1 84 ? -6.764 8.465 9.083 1.00 92.44 84 VAL A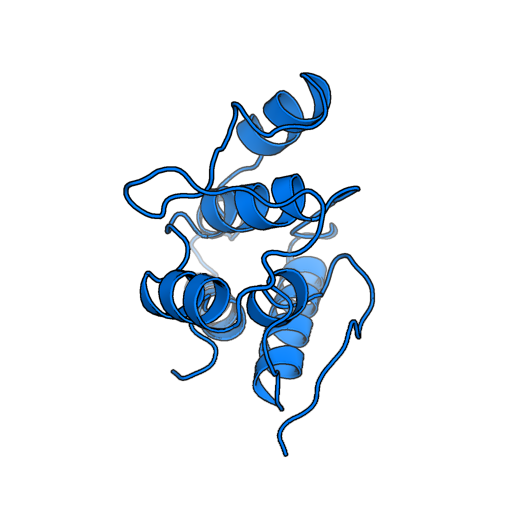 N 1
ATOM 645 C CA . VAL A 1 84 ? -7.389 7.412 8.261 1.00 92.44 84 VAL A CA 1
ATOM 646 C C . VAL A 1 84 ? -8.908 7.449 8.428 1.00 92.44 84 VAL A C 1
ATOM 648 O O . VAL A 1 84 ? -9.419 7.561 9.542 1.00 92.44 84 VAL A O 1
ATOM 651 N N . ALA A 1 85 ? -9.646 7.336 7.324 1.00 91.88 85 ALA A N 1
ATOM 652 C CA . ALA A 1 85 ? -11.105 7.327 7.333 1.00 91.88 85 ALA A CA 1
ATOM 653 C C . ALA A 1 85 ? -11.676 6.296 6.353 1.00 91.88 85 ALA A C 1
ATOM 655 O O . ALA A 1 85 ? -11.076 5.991 5.322 1.00 91.88 85 ALA A O 1
ATOM 656 N N . PHE A 1 86 ? -12.867 5.792 6.672 1.00 91.62 86 PHE A N 1
ATOM 657 C CA . PHE A 1 86 ? -13.598 4.823 5.858 1.00 91.62 86 PHE A CA 1
ATOM 658 C C . PHE A 1 86 ? -15.029 5.298 5.621 1.00 91.62 86 PHE A C 1
ATOM 660 O O . PHE A 1 86 ? -15.615 5.949 6.488 1.00 91.62 86 PHE A O 1
ATOM 667 N N . ASP A 1 87 ? -15.595 4.943 4.472 1.00 91.00 87 ASP A N 1
ATOM 668 C CA . ASP A 1 87 ? -17.013 5.153 4.182 1.00 91.00 87 ASP A CA 1
ATOM 669 C C . ASP A 1 87 ? -17.907 4.141 4.946 1.00 91.00 87 ASP A C 1
ATOM 671 O O . ASP A 1 87 ? -17.392 3.218 5.600 1.00 91.00 87 ASP A O 1
ATOM 675 N N . PRO A 1 88 ? -19.247 4.294 4.929 1.00 88.06 88 PRO A N 1
ATOM 676 C CA . PRO A 1 88 ? -20.154 3.378 5.624 1.00 88.06 88 PRO A CA 1
ATOM 677 C C . PRO A 1 88 ? -20.011 1.922 5.165 1.00 88.06 88 PRO A C 1
ATOM 679 O O . PRO A 1 88 ? -20.043 1.007 5.996 1.00 88.06 88 PRO A O 1
ATOM 682 N N . GLU A 1 89 ? -19.746 1.706 3.875 1.00 87.38 89 GLU A N 1
ATOM 683 C CA . GLU A 1 89 ? -19.524 0.382 3.286 1.00 87.38 89 GLU A CA 1
ATOM 684 C C . GLU A 1 89 ? -18.182 -0.240 3.692 1.00 87.38 89 GLU A C 1
ATOM 686 O O . GLU A 1 89 ? -17.952 -1.422 3.445 1.00 87.38 89 GLU A O 1
ATOM 691 N N . GLY A 1 90 ? -17.319 0.524 4.364 1.00 86.31 90 GLY A N 1
ATOM 692 C CA . GLY A 1 90 ? -16.016 0.058 4.804 1.00 86.31 90 GLY A CA 1
ATOM 693 C C . GLY A 1 90 ? -15.013 0.032 3.671 1.00 86.31 90 GLY A C 1
ATOM 694 O O . GLY A 1 90 ? -14.207 -0.877 3.626 1.00 86.31 90 GLY A O 1
ATOM 695 N N . ARG A 1 91 ? -15.052 0.998 2.758 1.00 90.50 91 ARG A N 1
ATOM 696 C CA . ARG A 1 91 ? -13.950 1.275 1.831 1.00 90.50 91 ARG A CA 1
ATOM 697 C C . ARG A 1 91 ? -13.162 2.473 2.331 1.00 90.50 91 ARG A C 1
ATOM 699 O O . ARG A 1 91 ? -13.687 3.291 3.089 1.00 90.50 91 ARG A O 1
ATOM 706 N N . LEU A 1 92 ? -11.900 2.576 1.922 1.00 93.38 92 LEU A N 1
ATOM 707 C CA . LEU A 1 92 ? -11.085 3.749 2.218 1.00 93.38 92 LEU A CA 1
ATOM 708 C C . LEU A 1 92 ? -11.805 5.002 1.703 1.00 93.38 92 LEU A C 1
ATOM 710 O O . LEU A 1 92 ? -12.287 5.019 0.570 1.00 93.38 92 LEU A O 1
ATOM 714 N N . LEU A 1 93 ? -11.894 6.051 2.524 1.00 94.56 93 LEU A N 1
ATOM 715 C CA . LEU A 1 93 ? -12.519 7.312 2.124 1.00 94.56 93 LEU A CA 1
ATOM 716 C C . LEU A 1 93 ? -11.568 8.090 1.198 1.00 94.56 93 LEU A C 1
ATOM 718 O O . LEU A 1 93 ? -11.095 9.165 1.538 1.00 94.56 93 LEU A O 1
ATOM 722 N N . TRP A 1 94 ? -11.242 7.539 0.034 1.00 95.50 94 TRP A N 1
ATOM 723 C CA . TRP A 1 94 ? -10.333 8.121 -0.949 1.00 95.50 94 TRP A CA 1
ATOM 724 C C . TRP A 1 94 ? -11.075 8.363 -2.272 1.00 95.50 94 TRP A C 1
ATOM 726 O O . TRP A 1 94 ? -11.832 7.492 -2.700 1.00 95.50 94 TRP A O 1
ATOM 736 N N . PRO A 1 95 ? -10.894 9.516 -2.950 1.00 95.81 95 PRO A N 1
ATOM 737 C CA . PRO A 1 95 ? -9.953 10.607 -2.660 1.00 95.81 95 PRO A CA 1
ATOM 738 C C . PRO A 1 95 ? -10.454 11.654 -1.648 1.00 95.81 95 PRO A C 1
ATOM 740 O O . PRO A 1 95 ? -9.705 12.556 -1.297 1.00 95.81 95 PRO A O 1
ATOM 743 N N . SER A 1 96 ? -11.697 11.572 -1.164 1.00 94.50 96 SER A N 1
ATOM 744 C CA . SER A 1 96 ? -12.295 12.626 -0.320 1.00 94.50 96 SER A CA 1
ATOM 745 C C . SER A 1 96 ? -11.601 12.856 1.029 1.00 94.50 96 SER A C 1
ATOM 747 O O . SER A 1 96 ? -11.746 13.928 1.604 1.00 94.50 96 SER A O 1
ATOM 749 N N . GLY A 1 97 ? -10.870 11.868 1.540 1.00 92.06 97 GLY A N 1
ATOM 750 C CA . GLY A 1 97 ? -10.059 11.949 2.753 1.00 92.06 97 GLY A CA 1
ATOM 751 C C . GLY A 1 97 ? -8.577 12.220 2.490 1.00 92.06 97 GLY A C 1
ATOM 752 O O . GLY A 1 97 ? -7.770 12.052 3.401 1.00 92.06 97 GLY A O 1
ATOM 753 N N . ALA A 1 98 ? -8.199 12.597 1.266 1.00 94.00 98 ALA A N 1
ATOM 754 C CA . ALA A 1 98 ? -6.850 13.067 0.979 1.00 94.00 98 ALA A CA 1
ATOM 755 C C . ALA A 1 98 ? -6.542 14.369 1.737 1.00 94.00 98 ALA A C 1
ATOM 757 O O . ALA A 1 98 ? -7.433 15.180 1.992 1.00 94.00 98 ALA A O 1
ATOM 758 N N . ALA A 1 99 ? -5.268 14.571 2.082 1.00 91.88 99 ALA A N 1
ATOM 759 C CA . ALA A 1 99 ? -4.821 15.788 2.759 1.00 91.88 99 ALA A CA 1
ATOM 760 C C . ALA A 1 99 ? -4.892 17.023 1.842 1.00 91.88 99 ALA A C 1
ATOM 762 O O . ALA A 1 99 ? -5.238 18.115 2.291 1.00 91.88 99 ALA A O 1
ATOM 763 N N . ASP A 1 100 ? -4.579 16.835 0.561 1.00 94.25 100 ASP A N 1
ATOM 764 C CA . ASP A 1 100 ? -4.544 17.860 -0.477 1.00 94.25 100 ASP A CA 1
ATOM 765 C C . ASP A 1 100 ? -4.739 17.228 -1.869 1.00 94.25 100 ASP A C 1
ATOM 767 O O . ASP A 1 100 ? -4.822 16.003 -2.015 1.00 94.25 100 ASP A O 1
ATOM 771 N N . LEU A 1 101 ? -4.856 18.074 -2.898 1.00 94.75 101 LEU A N 1
ATOM 772 C CA . LEU A 1 101 ? -4.996 17.630 -4.288 1.00 94.75 101 LEU A CA 1
ATOM 773 C C . LEU A 1 101 ? -3.723 16.945 -4.805 1.00 94.75 101 LEU A C 1
ATOM 775 O O . LEU A 1 101 ? -3.830 15.965 -5.539 1.00 94.75 101 LEU A O 1
ATOM 779 N N . ASP A 1 102 ? -2.544 17.385 -4.365 1.00 94.25 102 ASP A N 1
ATOM 780 C CA . ASP A 1 102 ? -1.263 16.800 -4.772 1.00 94.25 102 ASP A CA 1
ATOM 781 C C . ASP A 1 102 ? -1.177 15.317 -4.372 1.00 94.25 102 ASP A C 1
ATOM 783 O O . ASP A 1 102 ? -0.682 14.485 -5.130 1.00 94.25 102 ASP A O 1
ATOM 787 N N . ALA A 1 103 ? -1.696 14.947 -3.198 1.00 94.12 103 ALA A N 1
ATOM 788 C CA . ALA A 1 103 ? -1.783 13.558 -2.758 1.00 94.12 103 ALA A CA 1
ATOM 789 C C . ALA A 1 103 ? -2.712 12.729 -3.658 1.00 94.12 103 ALA A C 1
ATOM 791 O O . ALA A 1 103 ? -2.401 11.581 -3.985 1.00 94.12 103 ALA A O 1
ATOM 792 N N . VAL A 1 104 ? -3.835 13.307 -4.099 1.00 96.19 104 VAL A N 1
ATOM 793 C CA . VAL A 1 104 ? -4.753 12.656 -5.048 1.00 96.19 104 VAL A CA 1
ATOM 794 C C . VAL A 1 104 ? -4.058 12.392 -6.379 1.00 96.19 104 VAL A C 1
ATOM 796 O O . VAL A 1 104 ? -4.141 11.274 -6.894 1.00 96.19 104 VAL A O 1
ATOM 799 N N . GLU A 1 105 ? -3.344 13.386 -6.907 1.00 95.44 105 GLU A N 1
ATOM 800 C CA . GLU A 1 105 ? -2.597 13.279 -8.162 1.00 95.44 105 GLU A CA 1
ATOM 801 C C . GLU A 1 105 ? -1.495 12.219 -8.067 1.00 95.44 105 GLU A C 1
ATOM 803 O O . GLU A 1 105 ? -1.460 11.304 -8.893 1.00 95.44 105 GLU A O 1
ATOM 808 N N . ARG A 1 106 ? -0.685 12.240 -6.996 1.00 93.88 106 ARG A N 1
ATOM 809 C CA . ARG A 1 106 ? 0.357 11.227 -6.757 1.00 93.88 106 ARG A CA 1
ATOM 810 C C . ARG A 1 106 ? -0.204 9.807 -6.782 1.00 93.88 106 ARG A C 1
ATOM 812 O O . ARG A 1 106 ? 0.370 8.940 -7.434 1.00 93.88 106 ARG A O 1
ATOM 819 N N . VAL A 1 107 ? -1.327 9.545 -6.107 1.00 96.12 107 VAL A N 1
ATOM 820 C CA . VAL A 1 107 ? -1.956 8.210 -6.128 1.00 96.12 107 VAL A CA 1
ATOM 821 C C . VAL A 1 107 ? -2.536 7.887 -7.507 1.00 96.12 107 VAL A C 1
ATOM 823 O O . VAL A 1 107 ? -2.429 6.752 -7.973 1.00 96.12 107 VAL A O 1
ATOM 826 N N . ALA A 1 108 ? -3.152 8.852 -8.189 1.00 95.12 108 ALA A N 1
ATOM 827 C CA . ALA A 1 108 ? -3.756 8.628 -9.499 1.00 95.12 108 ALA A CA 1
ATOM 828 C C . ALA A 1 108 ? -2.723 8.200 -10.559 1.00 95.12 108 ALA A C 1
ATOM 830 O O . ALA A 1 108 ? -3.023 7.302 -11.360 1.00 95.12 108 ALA A O 1
ATOM 831 N N . GLU A 1 109 ? -1.525 8.789 -10.516 1.00 94.50 109 GLU A N 1
ATOM 832 C CA . GLU A 1 109 ? -0.418 8.551 -11.450 1.00 94.50 109 GLU A CA 1
ATOM 833 C C . GLU A 1 109 ? 0.319 7.222 -11.230 1.00 94.50 109 GLU A C 1
ATOM 835 O O . GLU A 1 109 ? 0.978 6.728 -12.149 1.00 94.50 109 GLU A O 1
ATOM 840 N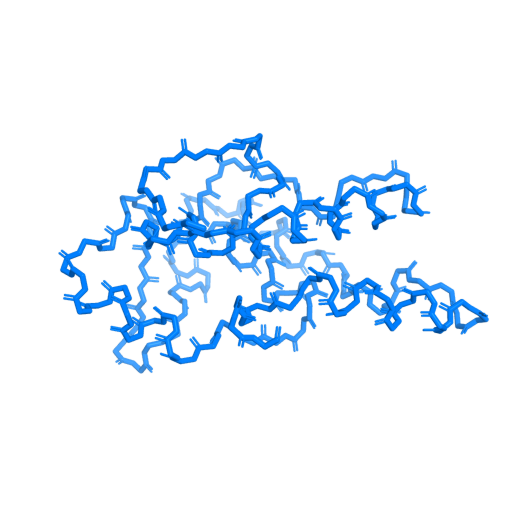 N . LEU A 1 110 ? 0.191 6.596 -10.054 1.00 94.81 110 LEU A N 1
ATOM 841 C CA . LEU A 1 110 ? 0.889 5.342 -9.768 1.00 94.81 110 LEU A CA 1
ATOM 842 C C . LEU A 1 110 ? 0.422 4.199 -10.687 1.00 94.81 110 LEU A C 1
ATOM 844 O O . LEU A 1 110 ? -0.765 3.849 -10.711 1.00 94.81 110 LEU A O 1
ATOM 848 N N . PRO A 1 111 ? 1.339 3.540 -11.417 1.00 95.88 111 PRO A N 1
ATOM 849 C CA . PRO A 1 111 ? 1.003 2.347 -12.175 1.00 95.88 111 PRO A CA 1
ATOM 850 C C . PRO A 1 111 ? 0.845 1.134 -11.249 1.00 95.88 111 PRO A C 1
ATOM 852 O O . PRO A 1 111 ? 1.599 0.951 -10.295 1.00 95.88 111 PRO A O 1
ATOM 855 N N . ALA A 1 112 ? -0.079 0.231 -11.585 1.00 96.88 112 ALA A N 1
ATOM 856 C CA . ALA A 1 112 ? -0.173 -1.067 -10.918 1.00 96.88 112 ALA A CA 1
ATOM 857 C C . ALA A 1 112 ? 1.166 -1.824 -11.005 1.00 96.88 112 ALA A C 1
ATOM 859 O O . ALA A 1 112 ? 1.794 -1.838 -12.067 1.00 96.88 112 ALA A O 1
ATOM 860 N N . LEU A 1 113 ? 1.577 -2.511 -9.936 1.00 96.56 113 LEU A N 1
ATOM 861 C CA . LEU A 1 113 ? 2.842 -3.250 -9.836 1.00 96.56 113 LEU A CA 1
ATOM 862 C C . LEU A 1 113 ? 3.035 -4.218 -11.006 1.00 96.56 113 LEU A C 1
ATOM 864 O O . LEU A 1 113 ? 4.119 -4.311 -11.580 1.00 96.56 113 LEU A O 1
ATOM 868 N N . ARG A 1 114 ? 1.952 -4.881 -11.431 1.00 96.44 114 ARG A N 1
ATOM 869 C CA . ARG A 1 114 ? 1.960 -5.784 -12.588 1.00 96.44 114 ARG A CA 1
ATOM 870 C C . ARG A 1 114 ? 2.453 -5.110 -13.870 1.00 96.44 114 ARG A C 1
ATOM 872 O O . ARG A 1 114 ? 3.099 -5.765 -14.676 1.00 96.44 114 ARG A O 1
ATOM 879 N N . ARG A 1 115 ? 2.134 -3.828 -14.072 1.00 96.75 115 ARG A N 1
ATOM 880 C CA . ARG A 1 115 ? 2.538 -3.053 -15.259 1.00 96.75 115 ARG A CA 1
ATOM 881 C C . ARG A 1 115 ? 3.977 -2.548 -15.172 1.00 96.75 115 ARG A C 1
ATOM 883 O O . ARG A 1 115 ? 4.527 -2.137 -16.185 1.00 96.75 115 ARG A O 1
ATOM 890 N N . GLN A 1 116 ? 4.569 -2.575 -13.982 1.00 96.56 116 GLN A N 1
ATOM 891 C CA . GLN A 1 116 ? 5.942 -2.135 -13.742 1.00 96.56 116 GLN A CA 1
ATOM 892 C C . GLN A 1 116 ? 6.959 -3.281 -13.875 1.00 96.56 116 GLN A C 1
ATOM 894 O O . GLN A 1 116 ? 8.151 -3.042 -14.061 1.00 96.56 116 GLN A O 1
ATOM 899 N N . ILE A 1 117 ? 6.503 -4.535 -13.795 1.00 97.06 117 ILE A N 1
ATOM 900 C CA . ILE A 1 117 ? 7.346 -5.724 -13.943 1.00 97.06 117 ILE A CA 1
ATOM 901 C C . ILE A 1 117 ? 7.239 -6.254 -15.373 1.00 97.06 117 ILE A C 1
ATOM 903 O O . ILE A 1 117 ? 6.152 -6.398 -15.928 1.00 97.06 117 ILE A O 1
ATOM 907 N N . LEU A 1 118 ? 8.391 -6.555 -15.975 1.00 97.44 118 LEU A N 1
ATOM 908 C CA . LEU A 1 118 ? 8.462 -7.045 -17.349 1.00 97.44 118 LEU A CA 1
ATOM 909 C C . LEU A 1 118 ? 7.773 -8.405 -17.455 1.00 97.44 118 LEU A C 1
ATOM 911 O O . LEU A 1 118 ? 7.925 -9.252 -16.579 1.00 97.44 118 LEU A O 1
ATOM 915 N N . GLU A 1 119 ? 7.081 -8.652 -18.565 1.00 96.44 119 GLU A N 1
ATOM 916 C CA . GLU A 1 119 ? 6.292 -9.874 -18.758 1.00 96.44 119 GLU A CA 1
ATOM 917 C C . GLU A 1 119 ? 7.124 -11.157 -18.596 1.00 96.44 119 GLU A C 1
ATOM 919 O O . GLU A 1 119 ? 6.703 -12.101 -17.921 1.00 96.44 119 GLU A O 1
ATOM 924 N N . ARG A 1 120 ? 8.364 -11.150 -19.105 1.00 97.88 120 ARG A N 1
ATOM 925 C CA . ARG A 1 120 ? 9.331 -12.250 -18.933 1.00 97.88 120 ARG A CA 1
ATOM 926 C C . ARG A 1 120 ? 9.712 -12.535 -17.472 1.00 97.88 120 ARG A C 1
ATOM 928 O O . ARG A 1 120 ? 10.246 -13.596 -17.181 1.00 97.88 120 ARG A O 1
ATOM 935 N N . HIS A 1 121 ? 9.441 -11.609 -16.555 1.00 98.00 121 HIS A N 1
ATOM 936 C CA . HIS A 1 121 ? 9.666 -11.743 -15.116 1.00 98.00 121 HIS A CA 1
ATOM 937 C C . HIS A 1 121 ? 8.351 -11.997 -14.355 1.00 98.00 121 HIS A C 1
ATOM 939 O O . HIS A 1 121 ? 8.237 -11.686 -13.173 1.00 98.00 121 HIS A O 1
ATOM 945 N N . THR A 1 122 ? 7.348 -12.603 -15.002 1.00 97.06 122 THR A N 1
ATOM 946 C CA . THR A 1 122 ? 6.087 -12.998 -14.348 1.00 97.06 122 THR A CA 1
ATOM 947 C C . THR A 1 122 ? 6.283 -13.796 -13.043 1.00 97.06 122 THR A C 1
ATOM 949 O O . THR A 1 122 ? 5.574 -13.493 -12.083 1.00 97.06 122 THR A O 1
ATOM 952 N N . PRO A 1 123 ? 7.240 -14.745 -12.925 1.00 98.06 123 PRO A N 1
ATOM 953 C CA . PRO A 1 123 ? 7.500 -15.418 -11.648 1.00 98.06 123 PRO A CA 1
ATOM 954 C C . PRO A 1 123 ? 7.924 -14.458 -10.529 1.00 98.06 123 PRO A C 1
ATOM 956 O O . PRO A 1 123 ? 7.501 -14.620 -9.388 1.00 98.06 123 PRO A O 1
ATOM 959 N N . PHE A 1 124 ? 8.706 -13.427 -10.862 1.00 97.94 124 PHE A N 1
ATOM 960 C CA . PHE A 1 124 ? 9.117 -12.394 -9.914 1.00 97.94 124 PHE A CA 1
ATOM 961 C C . PHE A 1 124 ? 7.928 -11.538 -9.464 1.00 97.94 124 PHE A C 1
ATOM 963 O O . PHE A 1 124 ? 7.758 -11.322 -8.269 1.00 97.94 124 PHE A O 1
ATOM 970 N N . TYR A 1 125 ? 7.041 -11.140 -10.387 1.00 97.75 125 TYR A N 1
ATOM 971 C CA . TYR A 1 125 ? 5.770 -10.509 -10.004 1.00 97.75 125 TYR A CA 1
ATOM 972 C C . TYR A 1 125 ? 4.960 -11.404 -9.057 1.00 97.75 125 TYR A C 1
ATOM 974 O O . TYR A 1 125 ? 4.429 -10.913 -8.069 1.00 97.75 125 TYR A O 1
ATOM 982 N N . GLY A 1 126 ? 4.904 -12.714 -9.323 1.00 97.44 126 GLY A N 1
ATOM 983 C CA . GLY A 1 126 ? 4.226 -13.673 -8.451 1.00 97.44 126 GLY A CA 1
ATOM 984 C C . GLY A 1 126 ? 4.817 -13.736 -7.039 1.00 97.44 126 GLY A C 1
ATOM 985 O O . GLY A 1 126 ? 4.065 -13.880 -6.081 1.00 97.44 126 GLY A O 1
ATOM 986 N N . LEU A 1 127 ? 6.138 -13.596 -6.893 1.00 97.56 127 LEU A N 1
ATOM 987 C CA . LEU A 1 127 ? 6.787 -13.466 -5.587 1.00 97.56 127 LEU A CA 1
ATOM 988 C C . LEU A 1 127 ? 6.396 -12.148 -4.906 1.00 97.56 127 LEU A C 1
ATOM 990 O O . LEU A 1 127 ? 5.910 -12.177 -3.780 1.00 97.56 127 LEU A O 1
ATOM 994 N N . CYS A 1 128 ? 6.556 -11.009 -5.588 1.00 97.44 128 CYS A N 1
ATOM 995 C CA . CYS A 1 128 ? 6.205 -9.698 -5.037 1.00 97.44 128 CYS A CA 1
ATOM 996 C C . CYS A 1 128 ? 4.738 -9.626 -4.600 1.00 97.44 128 CYS A C 1
ATOM 998 O O . CYS A 1 128 ? 4.460 -9.104 -3.530 1.00 97.44 128 CYS A O 1
ATOM 1000 N N . ALA A 1 129 ? 3.815 -10.172 -5.397 1.00 95.69 129 ALA A N 1
ATOM 1001 C CA . ALA A 1 129 ? 2.388 -10.172 -5.093 1.00 95.69 129 ALA A CA 1
ATOM 1002 C C . ALA A 1 129 ? 2.046 -10.977 -3.831 1.00 95.69 129 ALA A C 1
ATOM 1004 O O . ALA A 1 129 ? 1.138 -10.587 -3.114 1.00 95.69 129 ALA A O 1
ATOM 1005 N N . ARG A 1 130 ? 2.777 -12.065 -3.540 1.00 95.69 130 ARG A N 1
ATOM 1006 C CA . ARG A 1 130 ? 2.598 -12.823 -2.290 1.00 95.69 130 ARG A CA 1
ATOM 1007 C C . ARG A 1 130 ? 3.258 -12.156 -1.089 1.00 95.69 130 ARG A C 1
ATOM 1009 O O . ARG A 1 130 ? 2.749 -12.263 0.011 1.00 95.69 130 ARG A O 1
ATOM 1016 N N . LEU A 1 131 ? 4.409 -11.509 -1.283 1.00 96.94 131 LEU A N 1
ATOM 1017 C CA . LEU A 1 131 ? 5.076 -10.784 -0.197 1.00 96.94 131 LEU A CA 1
ATOM 1018 C C . LEU A 1 131 ? 4.308 -9.514 0.195 1.00 96.94 131 LEU A C 1
ATOM 1020 O O . LEU A 1 131 ? 4.360 -9.104 1.345 1.00 96.94 131 LEU A O 1
ATOM 1024 N N . LEU A 1 132 ? 3.627 -8.886 -0.767 1.00 96.81 132 LEU A N 1
ATOM 1025 C CA . LEU A 1 132 ? 2.788 -7.701 -0.585 1.00 96.81 132 LEU A CA 1
ATOM 1026 C C . LEU A 1 132 ? 1.300 -8.070 -0.494 1.00 96.81 132 LEU A C 1
ATOM 1028 O O . LEU A 1 132 ? 0.455 -7.332 -1.005 1.00 96.81 132 LEU A O 1
ATOM 1032 N N . ASP A 1 133 ? 0.974 -9.222 0.094 1.00 94.31 133 ASP A N 1
ATOM 1033 C CA . ASP A 1 133 ? -0.423 -9.556 0.357 1.00 94.31 133 ASP A CA 1
ATOM 1034 C C . ASP A 1 133 ? -0.987 -8.585 1.402 1.00 94.31 133 ASP A C 1
ATOM 1036 O O . ASP A 1 133 ? -0.336 -8.262 2.396 1.00 94.31 133 ASP A O 1
ATOM 1040 N N . LEU A 1 134 ? -2.187 -8.071 1.140 1.00 92.06 134 LEU A N 1
ATOM 1041 C CA . LEU A 1 134 ? -2.856 -7.149 2.049 1.00 92.06 134 LEU A CA 1
ATOM 1042 C C . LEU A 1 134 ? -3.473 -7.880 3.240 1.00 92.06 134 LEU A C 1
ATOM 1044 O O . LEU A 1 134 ? -3.794 -7.220 4.223 1.00 92.06 134 LEU A O 1
ATOM 1048 N N . ASP A 1 135 ? -3.685 -9.197 3.159 1.00 88.81 135 ASP A N 1
ATOM 1049 C CA . ASP A 1 135 ? -4.112 -10.002 4.301 1.00 88.81 135 ASP A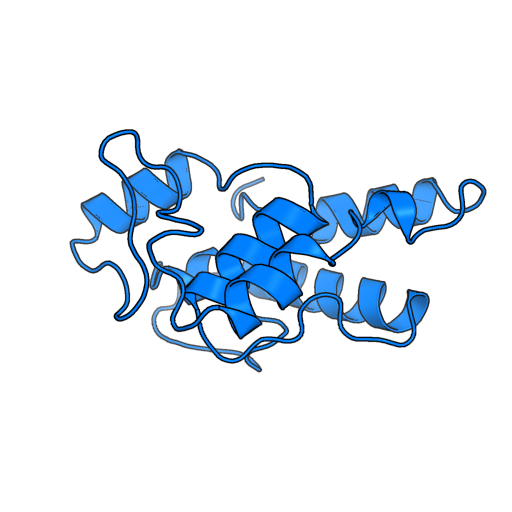 CA 1
ATOM 1050 C C . ASP A 1 135 ? -2.886 -10.606 5.010 1.00 88.81 135 ASP A C 1
ATOM 1052 O O . ASP A 1 135 ? -2.281 -11.545 4.493 1.00 88.81 135 ASP A O 1
ATOM 1056 N N . PRO A 1 136 ? -2.521 -10.126 6.215 1.00 78.94 136 PRO A N 1
ATOM 1057 C CA . PRO A 1 136 ? -1.357 -10.633 6.941 1.00 78.94 136 PRO A CA 1
ATOM 1058 C C . PRO A 1 136 ? -1.542 -12.066 7.476 1.00 78.94 136 PRO A C 1
ATOM 1060 O O . PRO A 1 136 ? -0.617 -12.621 8.064 1.00 78.94 136 PRO A O 1
ATOM 1063 N N . LYS A 1 137 ? -2.738 -12.662 7.345 1.00 75.69 137 LYS A N 1
ATOM 1064 C CA . LYS A 1 137 ? -3.078 -13.984 7.906 1.00 75.69 137 LYS A CA 1
ATOM 1065 C C . LYS A 1 137 ? -3.039 -15.122 6.883 1.00 75.69 137 LYS A C 1
ATOM 1067 O O . LYS A 1 137 ? -3.367 -16.253 7.259 1.00 75.69 137 LYS A O 1
ATOM 1072 N N . LEU A 1 138 ? -2.696 -14.833 5.627 1.00 60.56 138 LEU A N 1
ATOM 1073 C CA . LEU A 1 138 ? -2.586 -15.809 4.537 1.00 60.56 138 LEU A CA 1
ATOM 1074 C C . LEU A 1 138 ? -1.151 -16.299 4.314 1.00 60.56 138 LEU A C 1
ATOM 1076 O O . LEU A 1 138 ? -0.197 -15.524 4.531 1.00 60.56 138 LEU A O 1
#

InterPro domains:
  IPR000719 Protein kinase domain [PF00069] (6-55)
  IPR000719 Protein kinase domain [PS50011] (1-138)
  IPR011009 Protein kinase-like domain superfamily [SSF56112] (4-69)
  IPR051175 Dual specificity CLK kinases [PTHR45646] (1-137)

Organism: NCBI:txid89044